Protein AF-A0A948EUB7-F1 (afdb_monomer)

Sequence (95 aa):
MLYLYLEVDLSDDDADLAEVARDCGHTLKHPQLTDWHLLGVTQWHGHACLEFQLEMKEPVAEAELHQLISDIQVQISHPAVSASRTMLVSDKQER

Mean predicted aligned error: 4.48 Å

Foldseek 3Di:
DKKWWKFFDFPDPPDDQQVLLVPKDKDKDDPQFDDKDFPGWDADPNTITTIMDTDGNDDDDPVCQVVCQVRMDMDIHDPRTDDMHTDGMGPDDDD

Secondary structure (DSSP, 8-state):
-EEEEEEEEES-TT--HHHHHHH-EEEEE-TTEEEEEEEEEEEETTEEEEEEEEEESSPPPHHHHHHHHHH-EEEEE-TTEEEEEEEEEESS---

Solvent-accessible surface area (backbone atoms only — not comparable to full-atom values): 5629 Å² total; per-residue (Å²): 100,35,29,36,34,30,37,60,41,59,72,37,94,84,63,52,66,63,56,45,64,72,72,40,47,74,48,78,49,49,94,57,52,71,50,73,45,82,76,38,70,45,70,56,98,87,39,65,20,42,34,30,42,36,36,51,75,60,91,79,53,78,86,47,32,70,55,46,53,73,62,50,44,76,46,77,51,44,94,47,53,72,46,74,43,75,74,47,50,36,78,53,85,85,123

Structure (mmCIF, N/CA/C/O backbone):
data_AF-A0A948EUB7-F1
#
_entry.id   AF-A0A948EUB7-F1
#
loop_
_atom_site.group_PDB
_atom_site.id
_atom_site.type_symbol
_atom_site.label_atom_id
_atom_site.label_alt_id
_atom_site.label_comp_id
_atom_site.label_asym_id
_atom_site.label_entity_id
_atom_site.label_seq_id
_atom_site.pdbx_PDB_ins_code
_atom_site.Cartn_x
_atom_site.Cartn_y
_atom_site.Cartn_z
_atom_site.occupancy
_atom_site.B_iso_or_equiv
_atom_site.auth_seq_id
_atom_site.auth_comp_id
_atom_site.auth_asym_id
_atom_site.auth_atom_id
_atom_site.pdbx_PDB_model_num
ATOM 1 N N . MET A 1 1 ? -4.488 -8.537 11.215 1.00 87.81 1 MET A N 1
ATOM 2 C CA . MET A 1 1 ? -3.580 -8.391 10.061 1.00 87.81 1 MET A CA 1
ATOM 3 C C . MET A 1 1 ? -4.439 -8.387 8.821 1.00 87.81 1 MET A C 1
ATOM 5 O O . MET A 1 1 ? -5.386 -9.162 8.785 1.00 87.81 1 MET A O 1
ATOM 9 N N . LEU A 1 2 ? -4.150 -7.497 7.879 1.00 92.62 2 LEU A N 1
ATOM 10 C CA . LEU A 1 2 ? -4.839 -7.420 6.592 1.00 92.62 2 LEU A CA 1
ATOM 11 C C . LEU A 1 2 ? -3.810 -7.526 5.464 1.00 92.62 2 LEU A C 1
ATOM 13 O O . LEU A 1 2 ? -2.624 -7.287 5.683 1.00 92.62 2 LEU A O 1
ATOM 17 N N . TYR A 1 3 ? -4.276 -7.863 4.274 1.00 93.56 3 TYR A N 1
ATOM 18 C CA . TYR A 1 3 ? -3.486 -7.993 3.061 1.00 93.56 3 TYR A CA 1
ATOM 19 C C . TYR A 1 3 ? -4.044 -7.039 2.019 1.00 93.56 3 TYR A C 1
ATOM 21 O O . TYR A 1 3 ? -5.236 -7.072 1.716 1.00 93.56 3 TYR A O 1
ATOM 29 N N . LEU A 1 4 ? -3.186 -6.168 1.509 1.00 92.81 4 LEU A N 1
ATOM 30 C CA . LEU A 1 4 ? -3.488 -5.190 0.480 1.00 92.81 4 LEU A CA 1
ATOM 31 C C . LEU A 1 4 ? -2.829 -5.628 -0.824 1.00 92.81 4 LEU A C 1
ATOM 33 O O . LEU A 1 4 ? -1.622 -5.858 -0.868 1.00 92.81 4 LEU A O 1
ATOM 37 N N . TYR A 1 5 ? -3.624 -5.661 -1.884 1.00 93.44 5 TYR A N 1
ATOM 38 C CA . TYR A 1 5 ? -3.185 -5.963 -3.239 1.00 93.44 5 TYR A CA 1
ATOM 39 C C . TYR A 1 5 ? -3.233 -4.676 -4.053 1.00 93.44 5 TYR A C 1
ATOM 41 O O . TYR A 1 5 ? -4.310 -4.117 -4.290 1.00 93.44 5 TYR A O 1
ATOM 49 N N . LEU A 1 6 ? -2.059 -4.188 -4.445 1.00 92.12 6 LEU A N 1
ATOM 50 C CA . LEU A 1 6 ? -1.900 -2.965 -5.219 1.00 92.12 6 LEU A CA 1
ATOM 51 C C . LEU A 1 6 ? -1.469 -3.316 -6.642 1.00 92.12 6 LEU A C 1
ATOM 53 O O . LEU A 1 6 ? -0.370 -3.824 -6.855 1.00 92.12 6 LEU A O 1
ATOM 57 N N . GLU A 1 7 ? -2.318 -3.019 -7.617 1.00 92.00 7 GLU A N 1
ATOM 58 C CA . GLU A 1 7 ? -1.921 -3.044 -9.020 1.00 92.00 7 GLU A CA 1
ATOM 59 C C . GLU A 1 7 ? -1.047 -1.824 -9.303 1.00 92.00 7 GLU A C 1
ATOM 61 O O . GLU A 1 7 ? -1.352 -0.704 -8.879 1.00 92.00 7 GLU A O 1
ATOM 66 N N . VAL A 1 8 ? 0.053 -2.049 -10.008 1.00 89.06 8 VAL A N 1
ATOM 67 C CA . VAL A 1 8 ? 0.991 -1.000 -10.39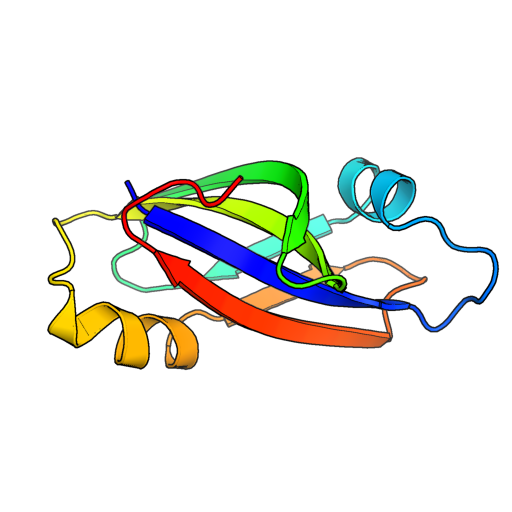3 1.00 89.06 8 VAL A CA 1
ATOM 68 C C . VAL A 1 8 ? 1.084 -1.002 -11.904 1.00 89.06 8 VAL A C 1
ATOM 70 O O . VAL A 1 8 ? 1.380 -2.025 -12.514 1.00 89.06 8 VAL A O 1
ATOM 73 N N . ASP A 1 9 ? 0.816 0.155 -12.489 1.00 88.00 9 ASP A N 1
ATOM 74 C CA . ASP A 1 9 ? 0.956 0.375 -13.919 1.00 88.00 9 ASP A CA 1
ATOM 75 C C . ASP A 1 9 ? 2.362 0.909 -14.181 1.00 88.00 9 ASP A C 1
ATOM 77 O O . ASP A 1 9 ? 2.778 1.926 -13.606 1.00 88.00 9 ASP A O 1
ATOM 81 N N . LEU A 1 10 ? 3.099 0.178 -15.011 1.00 88.12 10 LEU A N 1
ATOM 82 C CA . LEU A 1 10 ? 4.462 0.508 -15.384 1.00 88.12 10 LEU A CA 1
ATOM 83 C C . LEU A 1 10 ? 4.446 1.280 -16.703 1.00 88.12 10 LEU A C 1
ATOM 85 O O . LEU A 1 10 ? 3.842 0.849 -17.680 1.00 88.12 10 LEU A O 1
ATOM 89 N N . SER A 1 11 ? 5.117 2.431 -16.723 1.00 83.81 11 SER A N 1
ATOM 90 C CA . SER A 1 11 ? 5.291 3.245 -17.938 1.00 83.81 11 SER A CA 1
ATOM 91 C C . SER A 1 11 ? 6.353 2.678 -18.870 1.00 83.81 11 SER A C 1
ATOM 93 O O . SER A 1 11 ? 6.410 3.061 -20.036 1.00 83.81 11 SER A O 1
ATOM 95 N N . ASP A 1 12 ? 7.232 1.836 -18.336 1.00 79.12 12 ASP A N 1
ATOM 96 C CA . ASP A 1 12 ? 8.363 1.271 -19.053 1.00 79.12 12 ASP A CA 1
ATOM 97 C C . ASP A 1 12 ? 8.053 -0.189 -19.400 1.00 79.12 12 ASP A C 1
ATOM 99 O O . ASP A 1 12 ? 7.806 -0.999 -18.509 1.00 79.12 12 ASP A O 1
ATOM 103 N N . ASP A 1 13 ? 8.018 -0.502 -20.698 1.00 71.12 13 ASP A N 1
ATOM 104 C CA . ASP A 1 13 ? 7.641 -1.826 -21.226 1.00 71.12 13 ASP A CA 1
ATOM 105 C C . ASP A 1 13 ? 8.678 -2.911 -20.862 1.00 71.12 13 ASP A C 1
ATOM 107 O O . ASP A 1 13 ? 8.367 -4.099 -20.886 1.00 71.12 13 ASP A O 1
ATOM 111 N N . ASP A 1 14 ? 9.898 -2.500 -20.490 1.00 77.69 14 ASP A N 1
ATOM 112 C CA . ASP A 1 14 ? 10.995 -3.377 -20.061 1.00 77.69 14 ASP A CA 1
ATOM 113 C C . ASP A 1 14 ? 11.083 -3.494 -18.524 1.00 77.69 14 ASP A C 1
ATOM 115 O O . ASP A 1 14 ? 11.863 -4.293 -18.005 1.00 77.69 14 ASP A O 1
ATOM 119 N N . ALA A 1 15 ? 10.291 -2.722 -17.767 1.00 75.69 15 ALA A N 1
ATOM 120 C CA . ALA A 1 15 ? 10.329 -2.767 -16.311 1.00 75.69 15 ALA A CA 1
ATOM 121 C C . ALA A 1 15 ? 9.594 -3.991 -15.755 1.00 75.69 15 ALA A C 1
ATOM 123 O O . ALA A 1 15 ? 8.408 -4.212 -16.002 1.00 75.69 15 ALA A O 1
ATOM 124 N N . ASP A 1 16 ? 10.291 -4.747 -14.910 1.00 84.50 16 ASP A N 1
ATOM 125 C CA . ASP A 1 16 ? 9.719 -5.885 -14.205 1.00 84.50 16 ASP A CA 1
ATOM 126 C C . ASP A 1 16 ? 9.169 -5.460 -12.834 1.00 84.50 16 ASP A C 1
ATOM 128 O O . ASP A 1 16 ? 9.842 -4.798 -12.035 1.00 84.50 16 ASP A O 1
ATOM 132 N N . LEU A 1 17 ? 7.933 -5.865 -12.522 1.00 85.62 17 LEU A N 1
ATOM 133 C CA . LEU A 1 17 ? 7.294 -5.504 -11.254 1.00 85.62 17 LEU A CA 1
ATOM 134 C C . LEU A 1 17 ? 8.077 -6.028 -10.037 1.00 85.62 17 LEU A C 1
ATOM 136 O O . LEU A 1 17 ? 8.017 -5.417 -8.969 1.00 85.62 17 LEU A O 1
ATOM 140 N N . ALA A 1 18 ? 8.830 -7.125 -10.167 1.00 86.12 18 ALA A N 1
ATOM 141 C CA . ALA A 1 18 ? 9.674 -7.636 -9.090 1.00 86.12 18 ALA A CA 1
ATOM 142 C C . ALA A 1 18 ? 10.923 -6.778 -8.870 1.00 86.12 18 ALA A C 1
ATOM 144 O O . ALA A 1 18 ? 11.388 -6.682 -7.732 1.00 86.12 18 ALA A O 1
ATOM 145 N N . GLU A 1 19 ? 11.448 -6.118 -9.903 1.00 85.38 19 GLU A N 1
ATOM 146 C CA . GLU A 1 19 ? 12.489 -5.099 -9.730 1.00 85.38 19 GLU A CA 1
ATOM 147 C C . GLU A 1 19 ? 11.928 -3.863 -9.035 1.00 85.38 19 GLU A C 1
ATOM 149 O O . GLU A 1 19 ? 12.497 -3.411 -8.038 1.00 85.38 19 GLU A O 1
ATOM 154 N N . VAL A 1 20 ? 10.751 -3.400 -9.467 1.00 85.75 20 VAL A N 1
ATOM 155 C CA . VAL A 1 20 ? 10.042 -2.299 -8.803 1.00 85.75 20 VAL A CA 1
ATOM 156 C C . VAL A 1 20 ? 9.794 -2.631 -7.335 1.00 85.75 20 VAL A C 1
ATOM 158 O O . VAL A 1 20 ? 10.119 -1.828 -6.472 1.00 85.75 20 VAL A O 1
ATOM 161 N N . ALA A 1 21 ? 9.303 -3.827 -7.005 1.00 88.06 21 ALA A N 1
ATOM 162 C CA . ALA A 1 21 ? 9.078 -4.238 -5.618 1.00 88.06 21 ALA A CA 1
ATOM 163 C C . ALA A 1 21 ? 10.355 -4.193 -4.756 1.00 88.06 21 ALA A C 1
ATOM 165 O O . ALA A 1 21 ? 10.276 -3.983 -3.548 1.00 88.06 21 ALA A O 1
ATOM 166 N N . ARG A 1 22 ? 11.532 -4.393 -5.360 1.00 85.75 22 ARG A N 1
ATOM 167 C CA . ARG A 1 22 ? 12.818 -4.413 -4.650 1.00 85.75 22 ARG A CA 1
ATOM 168 C C . ARG A 1 22 ? 13.439 -3.030 -4.482 1.00 85.75 22 ARG A C 1
ATOM 170 O O . ARG A 1 22 ? 14.051 -2.799 -3.443 1.00 85.75 22 ARG A O 1
ATOM 177 N N . ASP A 1 23 ? 13.303 -2.155 -5.476 1.00 85.56 23 ASP A N 1
ATOM 178 C CA . ASP A 1 23 ? 13.966 -0.840 -5.499 1.00 85.56 23 ASP A CA 1
ATOM 179 C C . ASP A 1 23 ? 13.000 0.340 -5.280 1.00 85.56 23 ASP A C 1
ATOM 181 O O . ASP A 1 23 ? 13.421 1.487 -5.140 1.00 85.56 23 ASP A O 1
ATOM 185 N N . CYS A 1 24 ? 11.686 0.100 -5.208 1.00 85.00 24 CYS A N 1
ATOM 186 C CA . CYS A 1 24 ? 10.731 1.180 -4.984 1.00 85.00 24 CYS A CA 1
ATOM 187 C C . CYS A 1 24 ? 10.791 1.725 -3.554 1.00 85.00 24 CYS A C 1
ATOM 189 O O . CYS A 1 24 ? 10.730 1.000 -2.555 1.00 85.00 24 CYS A O 1
ATOM 191 N N . GLY A 1 25 ? 10.776 3.053 -3.452 1.00 86.00 25 GLY A N 1
ATOM 192 C CA . GLY A 1 25 ? 10.299 3.705 -2.243 1.00 86.00 25 GLY A CA 1
ATOM 193 C C . GLY A 1 25 ? 8.787 3.538 -2.170 1.00 86.00 25 GLY A C 1
ATOM 194 O O . GLY A 1 25 ? 8.094 3.733 -3.162 1.00 86.00 25 GLY A O 1
ATOM 195 N N . HIS A 1 26 ? 8.249 3.195 -1.012 1.00 87.00 26 HIS A N 1
ATOM 196 C CA . HIS A 1 26 ? 6.813 3.027 -0.851 1.00 87.00 26 HIS A CA 1
ATOM 197 C C . HIS A 1 26 ? 6.374 3.652 0.468 1.00 87.00 26 HIS A C 1
ATOM 199 O O . HIS A 1 26 ? 7.076 3.617 1.478 1.00 87.00 26 HIS A O 1
ATOM 205 N N . THR A 1 27 ? 5.245 4.350 0.427 1.00 89.62 27 THR A N 1
ATOM 206 C CA . THR A 1 27 ? 4.677 5.043 1.579 1.00 89.62 27 THR A CA 1
ATOM 207 C C . THR A 1 27 ? 3.208 4.702 1.662 1.00 89.62 27 THR A C 1
ATOM 209 O O . THR A 1 27 ? 2.449 4.974 0.733 1.00 89.62 27 THR A O 1
ATOM 212 N N . LEU A 1 28 ? 2.816 4.138 2.797 1.00 90.00 28 LEU A N 1
ATOM 213 C CA . LEU A 1 28 ? 1.438 3.794 3.086 1.00 90.00 28 LEU A CA 1
ATOM 214 C C . LEU A 1 28 ? 0.952 4.619 4.277 1.00 90.00 28 LEU A C 1
ATOM 216 O O . LEU A 1 28 ? 1.622 4.700 5.310 1.00 90.00 28 LEU A O 1
ATOM 220 N N . LYS A 1 29 ? -0.202 5.270 4.116 1.00 89.56 29 LYS A N 1
ATOM 221 C CA . LYS A 1 29 ? -0.801 6.135 5.136 1.00 89.56 29 LYS A CA 1
ATOM 222 C C . LYS A 1 29 ? -2.261 5.771 5.360 1.00 89.56 29 LYS A C 1
ATOM 224 O O . LYS A 1 29 ? -3.058 5.791 4.429 1.00 89.56 29 LYS A O 1
ATOM 229 N N . HIS A 1 30 ? -2.592 5.494 6.619 1.00 90.06 30 HIS A N 1
ATOM 230 C CA . HIS A 1 30 ? -3.960 5.332 7.101 1.00 90.06 30 HIS A CA 1
ATOM 231 C C . HIS A 1 30 ? -3.996 5.558 8.631 1.00 90.06 30 HIS A C 1
ATOM 233 O O . HIS A 1 30 ? -3.067 5.135 9.323 1.00 90.06 30 HIS A O 1
ATOM 239 N N . PRO A 1 31 ? -5.020 6.218 9.206 1.00 89.12 31 PRO A N 1
ATOM 240 C CA . PRO A 1 31 ? -5.052 6.581 10.632 1.00 89.12 31 PRO A CA 1
ATOM 241 C C . PRO A 1 31 ? -5.040 5.384 11.595 1.00 89.12 31 PRO A C 1
ATOM 243 O O . PRO A 1 31 ? -4.484 5.473 12.697 1.00 89.12 31 PRO A O 1
ATOM 246 N N . GLN A 1 32 ? -5.641 4.264 11.189 1.00 90.31 32 GLN A N 1
ATOM 247 C CA . GLN A 1 32 ? -5.655 3.023 11.970 1.00 90.31 32 GLN A CA 1
ATOM 248 C C . GLN A 1 32 ? -4.470 2.100 11.675 1.00 90.31 32 GLN A C 1
ATOM 250 O O . GLN A 1 32 ? -4.373 1.044 12.287 1.00 90.31 32 GLN A O 1
ATOM 255 N N . LEU A 1 33 ? -3.576 2.465 10.757 1.00 91.81 33 LEU A N 1
ATOM 256 C CA . LEU A 1 33 ? -2.390 1.667 10.478 1.00 91.81 33 LEU A CA 1
ATOM 257 C C . LEU A 1 33 ? -1.335 1.900 11.561 1.00 91.81 33 LEU A C 1
ATOM 259 O O . LEU A 1 33 ? -1.063 3.041 11.947 1.00 91.81 33 LEU A O 1
ATOM 263 N N . THR A 1 34 ? -0.762 0.811 12.049 1.00 92.75 34 THR A N 1
ATOM 264 C CA . THR A 1 34 ? 0.365 0.801 12.983 1.00 92.75 34 THR A CA 1
ATOM 265 C C . THR A 1 34 ? 1.663 0.573 12.229 1.00 92.75 34 THR A C 1
ATOM 267 O O . THR A 1 34 ? 2.592 1.359 12.382 1.00 92.75 34 THR A O 1
ATOM 270 N N . ASP A 1 35 ? 1.697 -0.473 11.407 1.00 92.56 35 ASP A N 1
ATOM 271 C CA . ASP A 1 35 ? 2.860 -0.868 10.621 1.00 92.56 35 ASP A CA 1
ATOM 272 C C . ASP A 1 35 ? 2.413 -1.537 9.316 1.00 92.56 35 ASP A C 1
ATOM 274 O O . ASP A 1 35 ? 1.225 -1.830 9.120 1.00 92.56 35 ASP A O 1
ATOM 278 N N . TRP A 1 36 ? 3.350 -1.729 8.397 1.00 92.31 36 TRP A N 1
ATOM 279 C CA . TRP A 1 36 ? 3.099 -2.370 7.121 1.00 92.31 36 TRP A CA 1
ATOM 280 C C . TRP A 1 36 ? 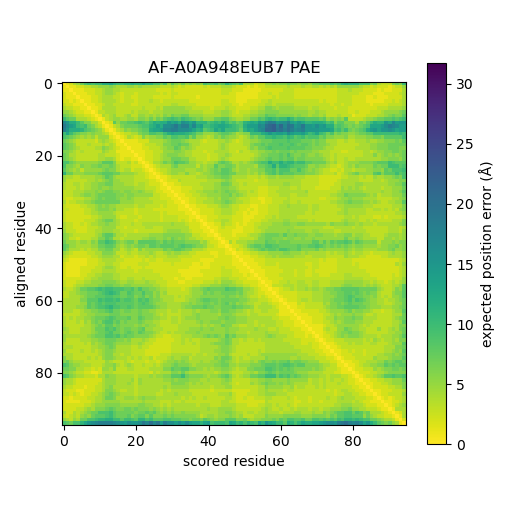4.392 -2.946 6.544 1.00 92.31 36 TRP A C 1
ATOM 282 O O . TRP A 1 36 ? 5.485 -2.401 6.708 1.00 92.31 36 TRP A O 1
ATOM 292 N N . HIS A 1 37 ? 4.260 -4.036 5.795 1.00 91.94 37 HIS A N 1
ATOM 293 C CA . HIS A 1 37 ? 5.381 -4.717 5.160 1.00 91.94 37 HIS A CA 1
ATOM 294 C C . HIS A 1 37 ? 5.043 -5.082 3.721 1.00 91.94 37 HIS A C 1
ATOM 296 O O . HIS A 1 37 ? 4.001 -5.673 3.453 1.00 91.94 37 HIS A O 1
ATOM 302 N N . LEU A 1 38 ? 5.941 -4.764 2.791 1.00 91.56 38 LEU A N 1
ATOM 303 C CA . LEU A 1 38 ? 5.867 -5.275 1.428 1.00 91.56 38 LEU A CA 1
ATOM 304 C C . LEU A 1 38 ? 6.319 -6.742 1.424 1.00 91.56 38 LEU A C 1
ATOM 306 O O . LEU A 1 38 ? 7.470 -7.038 1.742 1.00 91.56 38 LEU A O 1
ATOM 310 N N . LEU A 1 39 ? 5.413 -7.654 1.074 1.00 91.25 39 LEU A N 1
ATOM 311 C CA . LEU A 1 39 ? 5.699 -9.088 0.975 1.00 91.25 39 LEU A CA 1
ATOM 312 C C . LEU A 1 39 ? 6.328 -9.452 -0.375 1.00 91.25 39 LEU A C 1
ATOM 314 O O . LEU A 1 39 ? 7.101 -10.406 -0.459 1.00 91.25 39 LEU A O 1
ATOM 318 N N . GLY A 1 40 ? 6.037 -8.667 -1.414 1.00 90.94 40 GLY A N 1
ATOM 319 C CA . GLY A 1 40 ? 6.621 -8.807 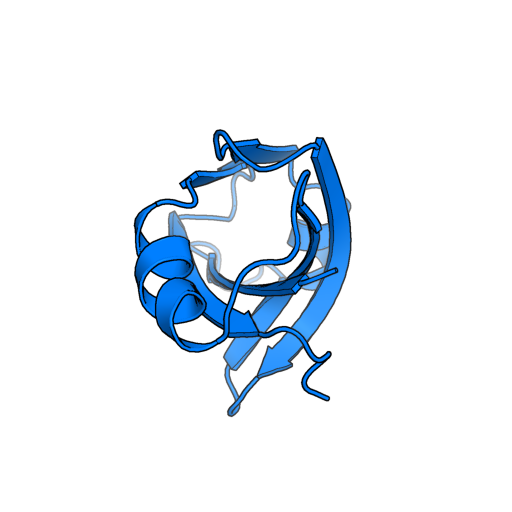-2.743 1.00 90.94 40 GLY A CA 1
ATOM 320 C C . GLY A 1 40 ? 5.572 -8.706 -3.842 1.00 90.94 40 GLY A C 1
ATOM 321 O O . GLY A 1 40 ? 4.555 -8.032 -3.685 1.00 90.94 40 GLY A O 1
ATOM 322 N N . VAL A 1 41 ? 5.838 -9.376 -4.963 1.00 91.12 41 VAL A N 1
ATOM 323 C CA . VAL A 1 41 ? 4.917 -9.456 -6.101 1.00 91.12 41 VAL A CA 1
ATOM 324 C C . VAL A 1 41 ? 4.090 -10.728 -6.009 1.00 91.12 41 VAL A C 1
ATOM 326 O O . VAL A 1 41 ? 4.627 -11.813 -5.786 1.00 91.12 41 VAL A O 1
ATOM 329 N N . THR A 1 42 ? 2.793 -10.595 -6.240 1.00 91.00 42 THR A N 1
ATOM 330 C CA . THR A 1 42 ? 1.841 -11.696 -6.343 1.00 91.00 42 THR A CA 1
ATOM 331 C C . THR A 1 42 ? 1.003 -11.557 -7.612 1.00 91.00 42 THR A C 1
ATOM 333 O O . THR A 1 42 ? 0.982 -10.501 -8.247 1.00 91.00 42 THR A O 1
ATOM 336 N N . GLN A 1 43 ? 0.316 -12.628 -8.000 1.00 86.75 43 GLN A N 1
ATOM 337 C CA . GLN A 1 43 ? -0.670 -12.586 -9.074 1.00 86.75 43 GLN A CA 1
ATOM 338 C C . GLN A 1 43 ? -2.060 -12.723 -8.480 1.00 86.75 43 GLN A C 1
ATOM 340 O O . GLN A 1 43 ? -2.390 -13.746 -7.889 1.00 86.75 43 GLN A O 1
ATOM 345 N N . TRP A 1 44 ? -2.895 -11.711 -8.684 1.00 85.75 44 TRP A N 1
ATOM 346 C CA . TRP A 1 44 ? -4.279 -11.731 -8.240 1.00 85.75 44 TRP A CA 1
ATOM 347 C C . TRP A 1 44 ? -5.206 -11.579 -9.443 1.00 85.75 44 TRP A C 1
ATOM 349 O O . TRP A 1 44 ? -5.115 -10.609 -10.190 1.00 85.75 44 TRP A O 1
ATOM 359 N N . HIS A 1 45 ? -6.072 -12.570 -9.681 1.00 83.69 45 HIS A N 1
ATOM 360 C CA . HIS A 1 45 ? -6.995 -12.595 -10.828 1.00 83.69 45 HIS A CA 1
ATOM 361 C C . HIS A 1 45 ? -6.328 -12.374 -12.207 1.00 83.69 45 HIS A C 1
ATOM 363 O O . HIS A 1 45 ? -6.960 -11.887 -13.140 1.00 83.69 45 HIS A O 1
ATOM 369 N N . GLY A 1 46 ? -5.057 -12.764 -12.358 1.00 82.75 46 GLY A N 1
ATOM 370 C CA . GLY A 1 46 ? -4.286 -12.570 -13.594 1.00 82.75 46 GLY A CA 1
ATOM 371 C C . GLY A 1 46 ? -3.605 -11.202 -13.715 1.00 82.75 46 GLY A C 1
ATOM 372 O O . GLY A 1 46 ? -2.972 -10.939 -14.733 1.00 82.75 46 GLY A O 1
ATOM 373 N N . HIS A 1 47 ? -3.694 -10.361 -12.684 1.00 84.75 47 HIS A N 1
ATOM 374 C CA . HIS A 1 47 ? -2.998 -9.083 -12.585 1.00 84.75 47 HIS A CA 1
ATOM 375 C C . HIS A 1 47 ? -1.774 -9.224 -11.679 1.00 84.75 47 HIS A C 1
ATOM 377 O O . HIS A 1 47 ? -1.855 -9.816 -10.600 1.00 84.75 47 HIS A O 1
ATOM 383 N N . ALA A 1 48 ? -0.635 -8.684 -12.110 1.00 88.00 48 ALA A N 1
ATOM 384 C CA . ALA A 1 48 ? 0.554 -8.604 -11.274 1.00 88.00 48 ALA A CA 1
ATOM 385 C C . ALA A 1 48 ? 0.363 -7.469 -10.257 1.00 88.00 48 ALA A C 1
ATOM 387 O O . ALA A 1 48 ? 0.126 -6.318 -10.625 1.00 88.00 48 ALA A O 1
ATOM 388 N N . CYS A 1 49 ? 0.415 -7.799 -8.971 1.00 91.62 49 CYS A N 1
ATOM 389 C CA . CYS A 1 49 ? 0.156 -6.859 -7.888 1.00 91.62 49 CYS A CA 1
ATOM 390 C C . CYS A 1 49 ? 1.274 -6.911 -6.851 1.00 91.62 49 CYS A C 1
ATOM 392 O O . CYS A 1 49 ? 1.865 -7.961 -6.599 1.00 91.62 49 CYS A O 1
ATOM 394 N N . LEU A 1 50 ? 1.530 -5.779 -6.207 1.00 91.88 50 LEU A N 1
ATOM 395 C CA . LEU A 1 50 ? 2.315 -5.732 -4.983 1.00 91.88 50 LEU A CA 1
ATOM 396 C C . LEU A 1 50 ? 1.430 -6.149 -3.809 1.00 91.88 50 LEU A C 1
ATOM 398 O O . LEU A 1 50 ? 0.339 -5.605 -3.619 1.00 91.88 50 LEU A O 1
ATOM 402 N N . GLU A 1 51 ? 1.909 -7.114 -3.033 1.00 93.50 51 GLU A N 1
ATOM 403 C CA . GLU A 1 51 ? 1.247 -7.590 -1.825 1.00 93.50 51 GLU A CA 1
ATOM 404 C C . GLU A 1 51 ? 1.846 -6.903 -0.600 1.00 93.50 51 GLU A C 1
ATOM 406 O O . GLU A 1 51 ? 3.036 -7.041 -0.309 1.00 93.50 51 GLU A O 1
ATOM 411 N N . PHE A 1 52 ? 1.007 -6.198 0.150 1.00 93.19 52 PHE A N 1
ATOM 412 C CA . PHE A 1 52 ? 1.382 -5.580 1.413 1.00 93.19 52 PHE A CA 1
ATOM 413 C C . PHE A 1 52 ? 0.646 -6.252 2.563 1.00 93.19 52 PHE A C 1
ATOM 415 O O . PHE A 1 52 ? -0.574 -6.406 2.536 1.00 93.19 52 PHE A O 1
ATOM 422 N N . GLN A 1 53 ? 1.378 -6.587 3.614 1.00 94.19 53 GLN A N 1
ATOM 423 C CA . GLN A 1 53 ? 0.808 -6.928 4.904 1.00 94.19 53 GLN A CA 1
ATOM 424 C C . GLN A 1 53 ? 0.605 -5.648 5.710 1.00 94.19 53 GLN A C 1
ATOM 426 O O . GLN A 1 53 ? 1.527 -4.851 5.859 1.00 94.19 53 GLN A O 1
ATOM 431 N N . LEU A 1 54 ? -0.599 -5.459 6.237 1.00 93.56 54 LEU A N 1
ATOM 432 C CA . LEU A 1 54 ? -0.974 -4.307 7.044 1.00 93.56 54 LEU A CA 1
ATOM 433 C C . LEU A 1 54 ? -1.229 -4.729 8.488 1.00 93.56 54 LEU A C 1
ATOM 435 O O . LEU A 1 54 ? -2.030 -5.636 8.775 1.00 93.56 54 LEU A O 1
ATOM 439 N N . GLU A 1 55 ? -0.600 -4.011 9.408 1.00 93.56 55 GLU A N 1
ATOM 440 C CA . GLU A 1 55 ? -0.848 -4.116 10.836 1.00 93.56 55 GLU A CA 1
ATOM 441 C C . GLU A 1 55 ? -1.732 -2.956 11.279 1.00 93.56 55 GLU A C 1
ATOM 443 O O . GLU A 1 55 ? -1.315 -1.801 11.329 1.00 93.56 55 GLU A O 1
ATOM 448 N N . MET A 1 56 ? -2.983 -3.270 11.600 1.00 91.94 56 MET A N 1
ATOM 449 C CA . MET A 1 56 ? -3.967 -2.296 12.065 1.00 91.94 56 MET A CA 1
ATOM 450 C C . MET A 1 56 ? -3.944 -2.212 13.593 1.00 9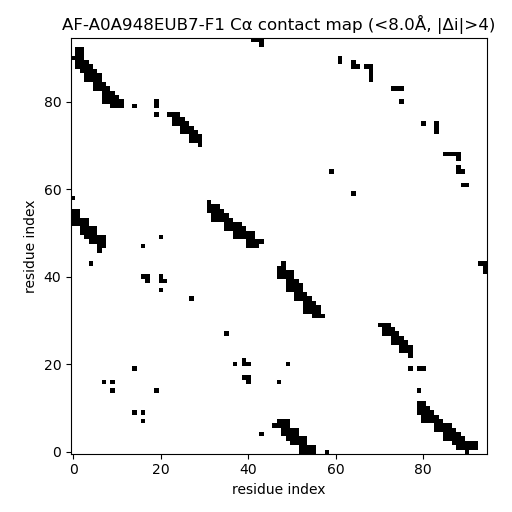1.94 56 MET A C 1
ATOM 452 O O . MET A 1 56 ? -3.725 -3.217 14.270 1.00 91.94 56 MET A O 1
ATOM 456 N N . LYS A 1 57 ? -4.200 -1.021 14.142 1.00 92.12 57 LYS A N 1
ATOM 457 C CA . LYS A 1 57 ? -4.333 -0.772 15.590 1.00 92.12 57 LYS A CA 1
ATOM 458 C C . LYS A 1 57 ? -5.443 -1.610 16.213 1.00 92.12 57 LYS A C 1
ATOM 460 O O . LYS A 1 57 ? -5.302 -2.093 17.331 1.00 92.12 57 LYS A O 1
ATOM 465 N N . GLU A 1 58 ? -6.537 -1.765 15.477 1.00 90.25 58 GLU A N 1
ATOM 466 C CA . GLU A 1 58 ? -7.732 -2.491 15.885 1.00 90.25 58 GLU A CA 1
ATOM 467 C C . GLU A 1 58 ? -8.150 -3.458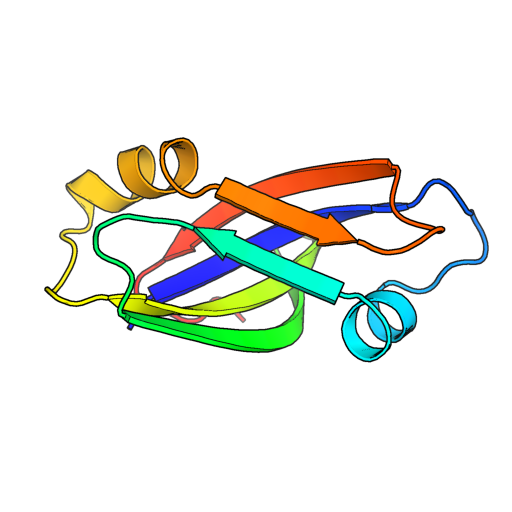 14.768 1.00 90.25 58 GLU A C 1
ATOM 469 O O . GLU A 1 58 ? -7.833 -3.225 13.596 1.00 90.25 58 GLU A O 1
ATOM 474 N N . PRO A 1 5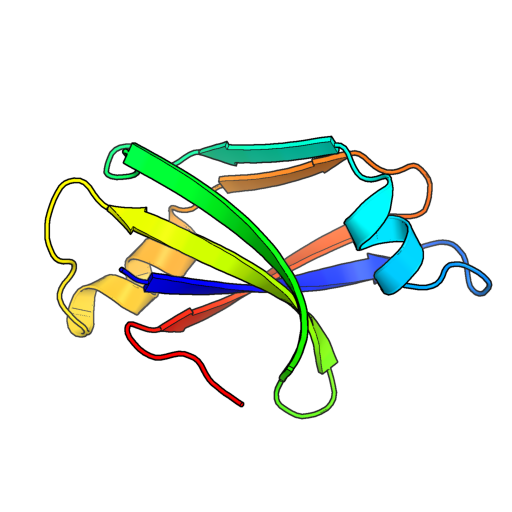9 ? -8.831 -4.567 15.102 1.00 86.94 59 PRO A N 1
ATOM 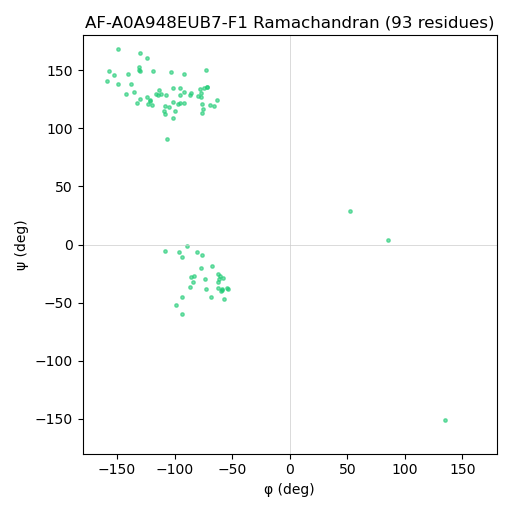475 C CA . PRO A 1 59 ? -9.376 -5.465 14.096 1.00 86.94 59 PRO A CA 1
ATOM 476 C C . PRO A 1 59 ? -10.435 -4.739 13.258 1.00 86.94 59 PRO A C 1
ATOM 478 O O . PRO A 1 59 ? -11.413 -4.222 13.792 1.00 86.94 59 PRO A O 1
ATOM 481 N N . VAL A 1 60 ? -10.244 -4.730 11.940 1.00 87.75 60 VAL A N 1
ATOM 482 C CA . VAL A 1 60 ? -11.193 -4.151 10.983 1.00 87.75 60 VAL A CA 1
ATOM 483 C C . VAL A 1 60 ? -12.241 -5.202 10.635 1.00 87.75 60 VAL A C 1
ATOM 485 O O . VAL A 1 60 ? -11.898 -6.341 10.315 1.00 87.75 60 VAL A O 1
ATOM 488 N N . ALA A 1 61 ? -13.519 -4.837 10.713 1.00 87.69 61 ALA A N 1
ATOM 489 C CA . ALA A 1 61 ? -14.606 -5.725 10.321 1.00 87.69 61 ALA A CA 1
ATOM 490 C C . ALA A 1 61 ? -14.669 -5.878 8.793 1.00 87.69 61 ALA A C 1
ATOM 492 O O . ALA A 1 61 ? -14.384 -4.935 8.060 1.00 87.69 61 ALA A O 1
ATOM 493 N N . GLU A 1 62 ? -15.132 -7.033 8.308 1.00 84.31 62 GLU A N 1
ATOM 494 C CA . GLU A 1 62 ? -15.259 -7.315 6.866 1.00 84.31 62 GLU A CA 1
ATOM 495 C C . GLU A 1 62 ? -16.073 -6.236 6.125 1.00 84.31 62 GLU A C 1
ATOM 497 O O . GLU A 1 62 ? -15.713 -5.799 5.034 1.00 84.31 62 GLU A O 1
ATOM 502 N N . ALA A 1 63 ? -17.127 -5.722 6.769 1.00 85.81 63 ALA A N 1
ATOM 503 C CA . ALA A 1 63 ? -17.961 -4.648 6.232 1.00 85.81 63 ALA A CA 1
ATOM 504 C C . ALA A 1 63 ? -17.201 -3.326 5.997 1.00 85.81 63 ALA A C 1
ATOM 506 O O . ALA A 1 63 ? -17.607 -2.536 5.146 1.00 85.81 63 ALA A O 1
ATOM 507 N N . GLU A 1 64 ? -16.103 -3.087 6.718 1.00 87.56 64 GLU A N 1
ATOM 508 C CA . GLU A 1 64 ? -15.291 -1.871 6.607 1.00 87.56 64 GLU A CA 1
ATOM 509 C C . GLU A 1 64 ? -14.115 -2.021 5.633 1.00 87.56 64 GLU A C 1
ATOM 511 O O . GLU A 1 64 ? -13.524 -1.016 5.240 1.00 87.56 64 GLU A O 1
ATOM 516 N N . LEU A 1 65 ? -13.807 -3.237 5.162 1.00 87.19 65 LEU A N 1
ATOM 517 C CA . LEU A 1 65 ? -12.713 -3.474 4.209 1.00 87.19 65 LEU A CA 1
ATOM 518 C C . LEU A 1 65 ? -12.900 -2.687 2.904 1.00 87.19 65 LEU A C 1
ATOM 520 O O . LEU A 1 65 ? -11.949 -2.109 2.382 1.00 87.19 65 LEU A O 1
ATOM 524 N N . HIS A 1 66 ? -14.137 -2.590 2.406 1.00 85.19 66 HIS A N 1
ATOM 525 C CA . HIS A 1 66 ? -14.445 -1.780 1.222 1.00 85.19 66 HIS A CA 1
ATOM 526 C C . HIS A 1 66 ? -14.158 -0.290 1.434 1.00 85.19 66 HIS A C 1
ATOM 528 O O . HIS A 1 66 ? -13.687 0.390 0.521 1.00 85.19 66 HIS A O 1
ATOM 534 N N . GLN A 1 67 ? -14.425 0.225 2.636 1.00 86.06 67 GLN A N 1
ATOM 535 C CA . GLN A 1 67 ? -14.127 1.614 2.969 1.00 86.06 67 GLN A CA 1
ATOM 536 C C . GLN A 1 67 ? -12.619 1.820 3.130 1.00 86.06 67 GLN A C 1
ATOM 538 O O . GLN A 1 67 ? -12.082 2.823 2.659 1.00 86.06 67 GLN A O 1
ATOM 543 N N . LEU A 1 68 ? -11.936 0.839 3.720 1.00 87.06 68 LEU A N 1
ATOM 544 C CA . LEU A 1 68 ? -10.491 0.835 3.907 1.00 87.06 68 LEU A CA 1
ATOM 545 C C . LEU A 1 68 ? -9.738 0.913 2.572 1.00 87.06 68 LEU A C 1
ATOM 547 O O . LEU A 1 68 ? -8.778 1.670 2.471 1.00 87.06 68 LEU A O 1
ATOM 551 N N . ILE A 1 69 ? -10.212 0.218 1.529 1.00 87.62 69 ILE A N 1
ATOM 552 C CA . ILE A 1 69 ? -9.680 0.327 0.155 1.00 87.62 69 ILE A CA 1
ATOM 553 C C . ILE A 1 69 ? -9.667 1.780 -0.343 1.00 87.62 69 ILE A C 1
ATOM 555 O O . ILE A 1 69 ? -8.747 2.172 -1.058 1.00 87.62 69 ILE A O 1
ATOM 559 N N . SER A 1 70 ? -10.681 2.571 0.017 1.00 85.50 70 SER A N 1
ATOM 560 C CA . SER A 1 70 ? -10.797 3.968 -0.420 1.00 85.50 70 SER A CA 1
ATOM 561 C C . SER A 1 70 ? -10.035 4.948 0.474 1.00 85.50 70 SER A C 1
ATOM 563 O O . SER A 1 70 ? -9.636 6.008 -0.001 1.00 85.50 70 SER A O 1
ATOM 565 N N . ASP A 1 71 ? -9.859 4.629 1.759 1.00 88.81 71 ASP A N 1
ATOM 566 C CA . ASP A 1 71 ? -9.170 5.503 2.719 1.00 88.81 71 ASP A CA 1
ATOM 567 C C . ASP A 1 71 ? -7.644 5.336 2.668 1.00 88.81 71 ASP A C 1
ATOM 569 O O . ASP A 1 71 ? -6.892 6.291 2.867 1.00 88.81 71 ASP A O 1
ATOM 573 N N . ILE A 1 72 ? -7.176 4.121 2.366 1.00 89.19 72 ILE A N 1
ATOM 574 C CA . ILE A 1 72 ? -5.754 3.801 2.334 1.00 89.19 72 ILE A CA 1
ATOM 575 C C . ILE A 1 72 ? -5.052 4.561 1.206 1.00 89.19 72 ILE A C 1
ATOM 577 O O . ILE A 1 72 ? -5.348 4.405 0.021 1.00 89.19 72 ILE A O 1
ATOM 581 N N . GLN A 1 73 ? -4.088 5.398 1.580 1.00 88.12 73 GLN A N 1
ATOM 582 C CA . GLN A 1 73 ? -3.273 6.125 0.616 1.00 88.12 73 GLN A CA 1
ATOM 583 C C . GLN A 1 73 ? -1.940 5.418 0.459 1.00 88.12 73 GLN A C 1
ATOM 585 O O . GLN A 1 73 ? -1.138 5.359 1.395 1.00 88.12 73 GLN A O 1
ATOM 590 N N . VAL A 1 74 ? -1.709 4.902 -0.743 1.00 89.12 74 VAL A N 1
ATOM 591 C CA . VAL A 1 74 ? -0.471 4.225 -1.115 1.00 89.12 74 VAL A CA 1
ATOM 592 C C . VAL A 1 74 ? 0.228 5.063 -2.171 1.00 89.12 74 VAL A C 1
ATOM 594 O O . VAL A 1 74 ? -0.379 5.473 -3.158 1.00 89.12 74 VAL A O 1
ATOM 597 N N . GLN A 1 75 ? 1.504 5.346 -1.944 1.00 88.62 75 GLN A N 1
ATOM 598 C CA . GLN A 1 75 ? 2.358 6.036 -2.899 1.00 88.62 75 GLN A CA 1
ATOM 599 C C . GLN A 1 75 ? 3.570 5.161 -3.184 1.00 88.62 75 GLN A C 1
ATOM 601 O O . GLN A 1 75 ? 4.327 4.833 -2.269 1.00 88.62 75 GLN A O 1
ATOM 606 N N . ILE A 1 76 ? 3.742 4.805 -4.455 1.00 89.56 76 ILE A N 1
ATOM 607 C CA . ILE A 1 76 ? 4.922 4.105 -4.954 1.00 89.56 76 ILE A CA 1
ATOM 608 C C . ILE A 1 76 ? 5.811 5.132 -5.652 1.00 89.56 76 ILE A C 1
ATOM 610 O O . ILE A 1 76 ? 5.387 5.825 -6.573 1.00 89.56 76 ILE A O 1
ATOM 614 N N . SER A 1 77 ? 7.045 5.233 -5.183 1.00 88.06 77 SER A N 1
ATOM 615 C CA . SER A 1 77 ? 8.093 6.104 -5.699 1.00 88.06 77 SER A CA 1
ATOM 616 C C . SER A 1 77 ? 9.107 5.244 -6.440 1.00 88.06 77 SER A C 1
ATOM 618 O O . SER A 1 77 ? 10.054 4.728 -5.844 1.00 88.06 77 SER A O 1
ATOM 620 N N . HIS A 1 78 ? 8.892 5.076 -7.741 1.00 87.31 78 HIS A N 1
ATOM 621 C CA . HIS A 1 78 ? 9.817 4.393 -8.636 1.00 87.31 78 HIS A CA 1
ATOM 622 C C . HIS A 1 78 ? 9.710 5.007 -10.041 1.00 87.31 78 HIS A C 1
ATOM 624 O O . HIS A 1 78 ? 8.594 5.287 -10.479 1.00 87.31 78 HIS A O 1
ATOM 630 N N . PRO A 1 79 ? 10.823 5.236 -10.762 1.00 85.69 79 PRO A N 1
ATOM 631 C CA . PRO A 1 79 ? 10.805 5.927 -12.057 1.00 85.69 79 PRO A CA 1
ATOM 632 C C . PRO A 1 79 ? 9.986 5.203 -13.131 1.00 85.69 79 PRO A C 1
ATOM 634 O O . PRO A 1 79 ? 9.422 5.853 -14.003 1.00 85.69 79 PRO A O 1
ATOM 637 N N . ALA A 1 80 ? 9.901 3.874 -13.051 1.00 87.62 80 ALA A N 1
ATOM 638 C CA . ALA A 1 80 ? 9.113 3.069 -13.982 1.00 87.62 80 ALA A CA 1
ATOM 639 C C . ALA A 1 80 ? 7.604 3.038 -13.673 1.00 87.62 80 ALA A C 1
ATOM 641 O O . ALA A 1 80 ? 6.849 2.475 -14.455 1.00 87.62 80 ALA A O 1
ATOM 642 N N . VAL A 1 81 ? 7.145 3.604 -12.551 1.00 88.19 81 VAL A N 1
ATOM 643 C CA . VAL A 1 81 ? 5.736 3.536 -12.131 1.00 88.19 81 VAL A CA 1
ATOM 644 C C . VAL A 1 81 ? 4.983 4.777 -12.596 1.00 88.19 81 VAL A C 1
ATOM 646 O O . VAL A 1 81 ? 5.320 5.892 -12.198 1.00 88.19 81 VAL A O 1
ATOM 649 N N . SER A 1 82 ? 3.928 4.581 -13.390 1.00 87.44 82 SER A N 1
ATOM 650 C CA . SER A 1 82 ? 2.992 5.646 -13.791 1.00 87.44 82 SER A CA 1
ATOM 651 C C . SER A 1 82 ? 1.791 5.724 -12.861 1.00 87.44 82 SER A C 1
ATOM 653 O O . SER A 1 82 ? 1.498 6.784 -12.308 1.00 87.44 82 SER A O 1
ATOM 655 N N . ALA A 1 83 ? 1.061 4.608 -12.789 1.00 87.19 83 ALA A N 1
ATOM 656 C CA . ALA A 1 83 ? -0.159 4.333 -12.031 1.00 87.19 83 ALA A CA 1
ATOM 657 C C . ALA A 1 83 ? 0.086 3.490 -10.775 1.00 87.19 83 ALA A C 1
ATOM 659 O O . ALA A 1 83 ? 0.888 2.562 -10.809 1.00 87.19 83 ALA A O 1
ATOM 660 N N . SER A 1 84 ? -0.703 3.675 -9.719 1.00 89.31 84 SER A N 1
ATOM 661 C CA . SER A 1 84 ? -0.988 2.569 -8.803 1.00 89.31 84 SER A CA 1
ATOM 662 C C . SER A 1 84 ? -2.444 2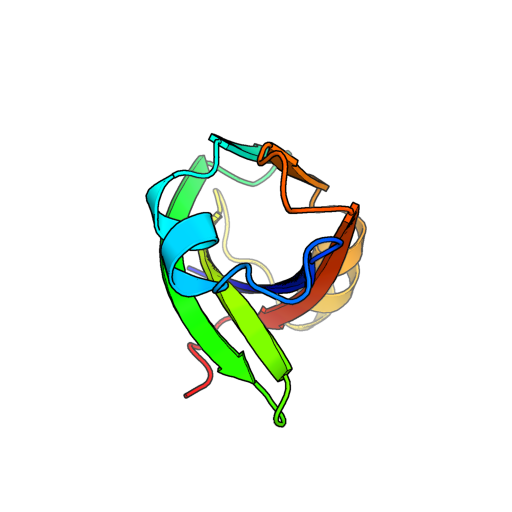.609 -8.367 1.00 89.31 84 SER A C 1
ATOM 664 O O . SER A 1 84 ? -3.049 3.683 -8.280 1.00 89.31 84 SER A O 1
ATOM 666 N N . ARG A 1 85 ? -3.023 1.432 -8.139 1.00 88.69 85 ARG A N 1
ATOM 667 C CA . ARG A 1 85 ? -4.430 1.270 -7.792 1.00 88.69 85 ARG A CA 1
ATOM 668 C C . ARG A 1 85 ? -4.600 0.161 -6.768 1.00 88.69 85 ARG A C 1
ATOM 670 O O . ARG A 1 85 ? -4.162 -0.966 -6.971 1.00 88.69 85 ARG A O 1
ATOM 677 N N . THR A 1 86 ? -5.318 0.461 -5.690 1.00 90.94 86 THR A N 1
ATOM 678 C CA . THR A 1 86 ? -5.757 -0.564 -4.742 1.00 90.94 86 THR A CA 1
ATOM 679 C C . THR A 1 86 ? -6.807 -1.456 -5.394 1.00 90.94 86 THR A C 1
ATOM 681 O O . THR A 1 86 ? -7.865 -0.974 -5.805 1.00 90.94 86 THR A O 1
ATOM 684 N N . MET A 1 87 ? -6.516 -2.752 -5.475 1.00 90.12 87 MET A N 1
ATOM 685 C CA . MET A 1 87 ? -7.411 -3.759 -6.048 1.00 90.12 87 MET A CA 1
ATOM 686 C C . MET A 1 87 ? -8.265 -4.414 -4.972 1.00 90.12 87 MET A C 1
ATOM 688 O O . MET A 1 87 ? -9.475 -4.555 -5.139 1.00 90.12 87 MET A O 1
ATOM 692 N N . LEU A 1 88 ? -7.637 -4.786 -3.856 1.00 90.81 88 LEU A N 1
ATOM 693 C CA . LEU A 1 88 ? -8.288 -5.525 -2.784 1.00 90.81 88 LEU A CA 1
ATOM 694 C C . LEU A 1 88 ? -7.617 -5.237 -1.443 1.00 90.81 88 LEU A C 1
ATOM 696 O O . LEU A 1 88 ? -6.396 -5.108 -1.367 1.00 90.81 88 LEU A O 1
ATOM 700 N N . VAL A 1 89 ? -8.423 -5.214 -0.384 1.00 91.31 89 VAL A N 1
ATOM 701 C CA . VAL A 1 89 ? -7.958 -5.412 0.988 1.00 91.31 89 VAL A CA 1
ATOM 702 C C . VAL A 1 89 ? -8.740 -6.576 1.587 1.00 91.31 89 VAL A C 1
ATOM 704 O O . VAL A 1 89 ? -9.968 -6.576 1.540 1.00 91.31 89 VAL A O 1
ATOM 707 N N . SER A 1 90 ? -8.033 -7.565 2.127 1.00 90.38 90 SER A N 1
ATOM 708 C CA . SER A 1 90 ? -8.604 -8.797 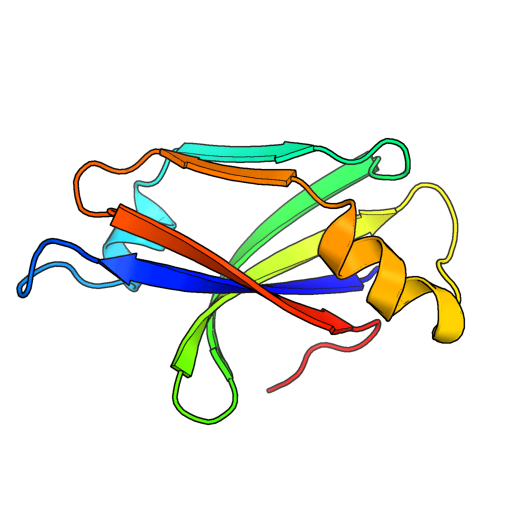2.683 1.00 90.38 90 SER A CA 1
ATOM 709 C C . SER A 1 90 ? -8.025 -9.081 4.069 1.00 90.38 90 SER A C 1
ATOM 711 O O . SER A 1 90 ? -6.884 -8.723 4.354 1.00 90.38 90 SER A O 1
ATOM 713 N N . ASP A 1 91 ? -8.778 -9.734 4.956 1.00 89.50 91 ASP A N 1
ATOM 714 C CA . ASP A 1 91 ? -8.233 -10.266 6.216 1.00 89.50 91 ASP A CA 1
ATOM 715 C C . ASP A 1 91 ? -7.418 -11.554 6.012 1.00 89.50 91 ASP A C 1
ATOM 717 O O . ASP A 1 91 ? -6.715 -12.009 6.920 1.00 89.50 91 ASP A O 1
ATOM 721 N N . LYS A 1 92 ? -7.471 -12.117 4.800 1.00 87.62 92 LYS A N 1
ATOM 722 C CA . LYS A 1 92 ? -6.773 -13.339 4.404 1.00 87.62 92 LYS A CA 1
ATOM 723 C C . LYS A 1 92 ? -5.807 -13.057 3.268 1.00 87.62 92 LYS A C 1
ATOM 725 O O . LYS A 1 92 ? -6.031 -12.178 2.443 1.00 87.62 92 LYS A O 1
ATOM 730 N N . GLN A 1 93 ? -4.725 -13.826 3.255 1.00 85.44 93 GLN A N 1
ATOM 731 C CA . GLN A 1 93 ? -3.796 -13.819 2.139 1.00 85.44 93 GLN A CA 1
ATOM 732 C C . GLN A 1 93 ? -4.429 -14.610 0.992 1.00 85.44 93 GLN A C 1
ATOM 734 O O . GLN A 1 93 ? -4.617 -15.824 1.108 1.00 85.44 93 GLN A O 1
ATOM 739 N N . GLU A 1 94 ? -4.750 -13.923 -0.094 1.00 80.25 94 GLU A N 1
ATOM 740 C CA . GLU A 1 94 ? -5.182 -14.517 -1.352 1.00 80.25 94 GLU A CA 1
ATOM 741 C C . GLU A 1 94 ? -3.942 -15.065 -2.083 1.00 80.25 94 GLU A C 1
ATOM 743 O O . GLU A 1 94 ? -2.921 -14.380 -2.186 1.00 80.25 94 GLU A O 1
ATOM 748 N N . ARG A 1 95 ? -4.000 -16.323 -2.532 1.00 63.84 95 ARG A N 1
ATOM 749 C CA . ARG A 1 95 ? -2.888 -17.055 -3.162 1.00 63.84 95 ARG A CA 1
ATOM 750 C C . ARG A 1 95 ? -3.283 -17.646 -4.502 1.00 63.84 95 ARG A C 1
ATOM 752 O O . ARG A 1 95 ? -4.444 -18.102 -4.607 1.00 63.84 95 ARG A O 1
#

Nearest PDB structures (foldseek):
  2c9a-assembly1_A  TM=4.452E-01  e=2.618E+00  Homo sapiens
  5jk8-assembly1_B  TM=3.729E-01  e=2.332E+00  Dictyostelium discoideum
  8jbv-assembly1_M  TM=4.597E-01  e=5.249E+00  Homo sapiens
  8jcb-assembly1_m  TM=4.597E-01  e=5.249E+00  Homo sapiens
  5xap-assembly1_A  TM=2.899E-01  e=2.471E+00  Deinococcus radiodurans R1 = ATCC 13939 = DSM 20539

pLDDT: mean 87.97, std 4.62, range [63.84, 94.19]

Radius of gyration: 12.89 Å; Cα contacts (8 Å, |Δi|>4): 186; chains: 1; bounding box: 32×24×37 Å